Protein AF-W2T2R5-F1 (afdb_monomer_lite)

Organism: Necator americanus (NCBI:txid51031)

Sequence (118 aa):
MSNNCVTIEPGLSGCCCNDDACLTPKKSPANPLTCYAGIRAPKSGINVGAEVNCTGMCSTLNAIVNNDNVTTFQCVPLSVCKAYAADNGCSTLRGDQEVTGCCCDTSNGCNAAGYPDV

InterPro domains:
  IPR002603 ET repeat [PF01684] (35-112)

Structure (mmCIF, N/CA/C/O backbone):
data_AF-W2T2R5-F1
#
_entry.id   AF-W2T2R5-F1
#
loop_
_atom_site.group_PDB
_atom_site.id
_atom_site.type_symbol
_atom_site.label_atom_id
_atom_site.label_alt_id
_atom_site.label_comp_id
_atom_site.label_asym_id
_atom_site.label_entity_id
_atom_site.label_seq_id
_atom_site.pdbx_PDB_ins_code
_atom_site.Cartn_x
_atom_site.Cartn_y
_atom_site.Cartn_z
_atom_site.occupancy
_atom_site.B_iso_or_equiv
_atom_site.auth_seq_id
_atom_site.auth_comp_id
_atom_site.auth_asym_id
_atom_site.auth_atom_id
_atom_site.pdbx_PDB_model_num
ATOM 1 N N . MET A 1 1 ? 9.049 -11.420 -22.121 1.00 62.75 1 MET A N 1
ATOM 2 C CA . MET A 1 1 ? 9.554 -11.177 -20.751 1.00 62.75 1 MET A CA 1
ATOM 3 C C . MET A 1 1 ? 8.405 -10.600 -19.948 1.00 62.75 1 MET A C 1
ATOM 5 O O . MET A 1 1 ? 7.748 -9.708 -20.469 1.00 62.75 1 MET A O 1
ATOM 9 N N . SER A 1 2 ? 8.128 -11.131 -18.756 1.00 80.69 2 SER A N 1
ATOM 10 C CA . SER A 1 2 ? 7.069 -10.624 -17.872 1.00 80.69 2 SER A CA 1
ATOM 11 C C . SER A 1 2 ? 7.692 -10.096 -16.592 1.00 80.69 2 SER A C 1
ATOM 13 O O . SER A 1 2 ? 8.653 -10.693 -16.109 1.00 80.69 2 SER A O 1
ATOM 15 N N . ASN A 1 3 ? 7.154 -8.994 -16.078 1.00 82.12 3 ASN A N 1
ATOM 16 C CA . ASN A 1 3 ? 7.582 -8.340 -14.841 1.00 82.12 3 ASN A CA 1
ATOM 17 C C . ASN A 1 3 ? 9.096 -8.110 -14.763 1.00 82.12 3 ASN A C 1
ATOM 19 O O . ASN A 1 3 ? 9.736 -8.443 -13.770 1.00 82.12 3 ASN A O 1
ATOM 23 N N . ASN A 1 4 ? 9.683 -7.558 -15.828 1.00 88.75 4 ASN A N 1
ATOM 24 C CA . ASN A 1 4 ? 11.111 -7.262 -15.866 1.00 88.75 4 ASN A CA 1
ATOM 25 C C . ASN A 1 4 ? 11.417 -6.029 -16.732 1.00 88.75 4 ASN A C 1
ATOM 27 O O . ASN A 1 4 ? 10.635 -5.660 -17.613 1.00 88.75 4 ASN A O 1
ATOM 31 N N . CYS A 1 5 ? 12.571 -5.419 -16.486 1.00 89.62 5 CYS A N 1
ATOM 32 C CA . CYS A 1 5 ? 13.130 -4.321 -17.261 1.00 89.62 5 CYS A CA 1
ATOM 33 C C . CYS A 1 5 ? 14.372 -4.785 -18.024 1.00 89.62 5 CYS A C 1
ATOM 35 O O . CYS A 1 5 ? 15.127 -5.634 -17.557 1.00 89.62 5 CYS A O 1
ATOM 37 N N . VAL A 1 6 ? 14.583 -4.228 -19.212 1.00 91.44 6 VAL A N 1
ATOM 38 C CA . VAL A 1 6 ? 15.721 -4.548 -20.072 1.00 91.44 6 VAL A CA 1
ATOM 39 C C . VAL A 1 6 ? 16.265 -3.279 -20.716 1.00 91.44 6 VAL A C 1
ATOM 41 O O . VAL A 1 6 ? 15.508 -2.400 -21.131 1.00 91.44 6 VAL A O 1
ATOM 44 N N . THR A 1 7 ? 17.588 -3.191 -20.809 1.00 91.75 7 THR A N 1
ATOM 45 C CA . THR A 1 7 ? 18.280 -2.188 -21.620 1.00 91.75 7 THR A CA 1
ATOM 46 C C . THR A 1 7 ? 18.482 -2.763 -23.015 1.00 91.75 7 THR A C 1
ATOM 48 O O . THR A 1 7 ? 19.099 -3.817 -23.160 1.00 91.75 7 THR A O 1
ATOM 51 N N . ILE A 1 8 ? 17.927 -2.099 -24.028 1.00 89.38 8 ILE A N 1
ATOM 52 C CA . ILE A 1 8 ? 18.018 -2.540 -25.427 1.00 89.38 8 ILE A CA 1
ATOM 53 C C . ILE A 1 8 ? 19.343 -2.069 -26.034 1.00 89.38 8 ILE A C 1
ATOM 55 O O . ILE A 1 8 ? 20.030 -2.828 -26.710 1.00 89.38 8 ILE A O 1
ATOM 59 N N . GLU A 1 9 ? 19.717 -0.827 -25.736 1.00 93.12 9 GLU A N 1
ATOM 60 C CA . GLU A 1 9 ? 20.9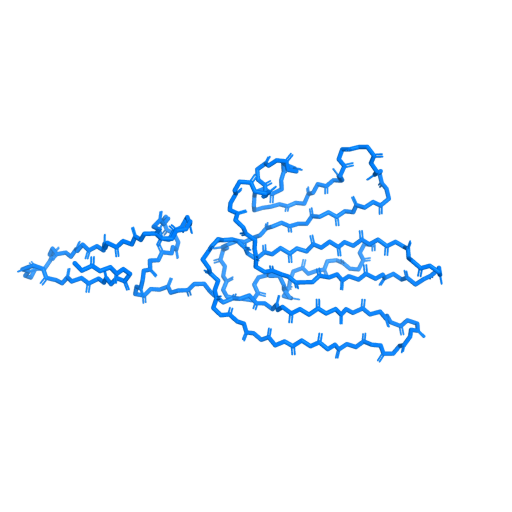58 -0.182 -26.158 1.00 93.12 9 GLU A CA 1
ATOM 61 C C . GLU A 1 9 ? 21.339 0.915 -25.144 1.00 93.12 9 GLU A C 1
ATOM 63 O O . GLU A 1 9 ? 20.502 1.304 -24.319 1.00 93.12 9 GLU A O 1
ATOM 68 N N . PRO A 1 10 ? 22.587 1.421 -25.144 1.00 92.56 10 PRO A N 1
ATOM 69 C CA . PRO A 1 10 ? 22.997 2.477 -24.222 1.00 92.56 10 PRO A CA 1
ATOM 70 C C . PRO A 1 10 ? 22.067 3.698 -24.302 1.00 92.56 10 PRO A C 1
ATOM 72 O O . PRO A 1 10 ? 21.964 4.346 -25.337 1.00 92.56 10 PRO A O 1
ATOM 75 N N . GLY A 1 11 ? 21.388 4.013 -23.196 1.00 90.38 11 GLY A N 1
ATOM 76 C CA . GLY A 1 11 ? 20.437 5.128 -23.113 1.00 90.38 11 GLY A CA 1
ATOM 77 C C . GLY A 1 11 ? 18.973 4.779 -23.415 1.00 90.38 11 GLY A C 1
ATOM 78 O O . GLY A 1 11 ? 18.109 5.614 -23.162 1.00 90.38 11 GLY A O 1
ATOM 79 N N . LEU A 1 12 ? 18.664 3.556 -23.866 1.00 91.50 12 LEU A N 1
ATOM 80 C CA . LEU A 1 12 ? 17.294 3.090 -24.102 1.00 91.50 12 LEU A CA 1
ATOM 81 C C . LEU A 1 12 ? 16.988 1.841 -23.270 1.00 91.50 12 LEU A C 1
ATOM 83 O O . LEU A 1 12 ? 17.559 0.767 -23.469 1.00 91.50 12 LEU A O 1
ATOM 87 N N . SER A 1 13 ? 16.041 1.974 -22.344 1.00 90.19 13 SER A N 1
ATOM 88 C CA . SER A 1 13 ? 15.530 0.863 -21.538 1.00 90.19 13 SER A CA 1
ATOM 89 C C . SER A 1 13 ? 14.009 0.822 -21.574 1.00 90.19 13 SER A C 1
ATOM 91 O O . SER A 1 13 ? 13.352 1.854 -21.696 1.00 90.19 13 SER A O 1
ATOM 93 N N . GLY A 1 14 ? 13.454 -0.380 -21.459 1.00 89.50 14 GLY A N 1
ATOM 94 C CA . GLY A 1 14 ? 12.018 -0.617 -21.412 1.00 89.50 14 GLY A CA 1
ATOM 95 C C . GLY A 1 14 ? 11.675 -1.649 -20.349 1.00 89.50 14 GLY A C 1
ATOM 96 O O . GLY A 1 14 ? 12.467 -2.540 -20.050 1.00 89.50 14 GLY A O 1
ATOM 97 N N . CYS A 1 15 ? 10.481 -1.534 -19.783 1.00 90.00 15 CYS A N 1
ATOM 98 C CA . CYS A 1 15 ? 9.955 -2.486 -18.818 1.00 90.00 15 CYS A CA 1
ATOM 99 C C . CYS A 1 15 ? 8.656 -3.086 -19.349 1.00 90.00 15 CYS A C 1
ATOM 101 O O . CYS A 1 15 ? 7.853 -2.394 -19.970 1.00 90.00 15 CYS A O 1
ATOM 103 N N . CYS A 1 16 ? 8.452 -4.374 -19.100 1.00 89.12 16 CYS A N 1
ATOM 104 C CA . CYS A 1 16 ? 7.212 -5.079 -19.401 1.00 89.12 16 CYS A CA 1
ATOM 105 C C . CYS A 1 16 ? 6.688 -5.714 -18.122 1.00 89.12 16 CYS A C 1
ATOM 107 O O . CYS A 1 16 ? 7.454 -6.313 -17.364 1.00 89.12 16 CYS A O 1
ATOM 109 N N . CYS A 1 17 ? 5.385 -5.616 -17.898 1.00 87.62 17 CYS A N 1
ATOM 110 C CA . CYS A 1 17 ? 4.732 -6.245 -16.764 1.00 87.62 17 CYS A CA 1
ATOM 111 C C . CYS A 1 17 ? 3.273 -6.566 -17.087 1.00 87.62 17 CYS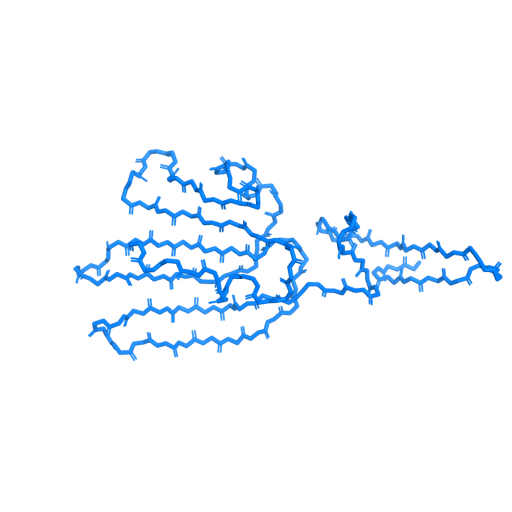 A C 1
ATOM 113 O O . CYS A 1 17 ? 2.690 -5.985 -18.004 1.00 87.62 17 CYS A O 1
ATOM 115 N N . ASN A 1 18 ? 2.730 -7.541 -16.367 1.00 88.19 18 ASN A N 1
ATOM 116 C CA . ASN A 1 18 ? 1.384 -8.081 -16.566 1.00 88.19 18 ASN A CA 1
ATOM 117 C C . ASN A 1 18 ? 0.487 -7.934 -15.329 1.00 88.19 18 ASN A C 1
ATOM 119 O O . ASN A 1 18 ? -0.655 -8.387 -15.364 1.00 88.19 18 ASN A O 1
ATOM 123 N N . ASP A 1 19 ? 0.994 -7.310 -14.267 1.00 83.62 19 ASP A N 1
ATOM 124 C CA . ASP A 1 19 ? 0.256 -7.075 -13.028 1.00 83.62 19 ASP A CA 1
ATOM 125 C C . ASP A 1 19 ? -0.404 -5.683 -13.014 1.00 83.62 19 ASP A C 1
ATOM 127 O O . ASP A 1 19 ? -0.158 -4.840 -13.878 1.00 83.62 19 ASP A O 1
ATOM 131 N N . ASP A 1 20 ? -1.276 -5.414 -12.044 1.00 76.75 20 ASP A N 1
ATOM 132 C CA . ASP A 1 20 ? -1.962 -4.120 -11.978 1.00 76.75 20 ASP A CA 1
ATOM 133 C C . ASP A 1 20 ? -1.010 -2.982 -11.577 1.00 76.75 20 ASP A C 1
ATOM 135 O O . ASP A 1 20 ? -0.174 -3.129 -10.682 1.00 76.75 20 ASP A O 1
ATOM 139 N N . ALA A 1 21 ? -1.152 -1.834 -12.249 1.00 78.50 21 ALA A N 1
ATOM 140 C CA . ALA A 1 21 ? -0.388 -0.606 -12.010 1.00 78.50 21 ALA A CA 1
ATOM 141 C C . ALA A 1 21 ? 1.137 -0.813 -11.830 1.00 78.50 21 ALA A C 1
ATOM 143 O O . ALA A 1 21 ? 1.790 -0.084 -11.079 1.00 78.50 21 ALA A O 1
ATOM 144 N N . CYS A 1 22 ? 1.713 -1.804 -12.518 1.00 79.69 22 CYS A N 1
ATOM 145 C CA . CYS A 1 22 ? 3.128 -2.172 -12.415 1.00 79.69 22 CYS A CA 1
ATOM 146 C C . CYS A 1 22 ? 4.069 -1.263 -13.228 1.00 79.69 22 CYS A C 1
ATOM 148 O O . CYS A 1 22 ? 5.280 -1.295 -13.013 1.00 79.69 22 CYS A O 1
ATOM 150 N N . LEU A 1 23 ? 3.523 -0.430 -14.124 1.00 87.31 23 LEU A N 1
ATOM 151 C CA . LEU A 1 23 ? 4.214 0.705 -14.743 1.00 87.31 23 LEU A CA 1
ATOM 152 C C . LEU A 1 23 ? 3.462 1.986 -14.404 1.00 87.31 23 LEU A C 1
ATOM 154 O O . LEU A 1 23 ? 2.395 2.265 -14.949 1.00 87.31 23 LEU A O 1
ATOM 158 N N . THR A 1 24 ? 4.039 2.782 -13.516 1.00 81.19 24 THR A N 1
ATOM 159 C CA . THR A 1 24 ? 3.605 4.156 -13.252 1.00 81.19 24 THR A CA 1
ATOM 160 C C . THR A 1 24 ? 4.831 5.063 -13.295 1.00 81.19 24 THR A C 1
ATOM 162 O O . THR A 1 24 ? 5.956 4.567 -13.255 1.00 81.19 24 THR A O 1
ATOM 165 N N . PRO A 1 25 ? 4.674 6.398 -13.301 1.00 81.75 25 PRO A N 1
ATOM 166 C CA . PRO A 1 25 ? 5.820 7.297 -13.160 1.00 81.75 25 PRO A CA 1
ATOM 167 C C . PRO A 1 25 ? 6.676 7.045 -11.903 1.00 81.75 25 PRO A C 1
ATOM 169 O O . PRO A 1 25 ? 7.801 7.525 -11.835 1.00 81.75 25 PRO A O 1
ATOM 172 N N . LYS A 1 26 ? 6.153 6.313 -10.907 1.00 80.38 26 LYS A N 1
ATOM 173 C CA . LYS A 1 26 ? 6.829 6.028 -9.633 1.00 80.38 26 LYS A CA 1
ATOM 174 C C . LYS A 1 26 ? 7.273 4.568 -9.478 1.00 80.38 26 LYS A C 1
ATOM 176 O O . LYS A 1 26 ? 8.107 4.284 -8.623 1.00 80.38 26 LYS A O 1
ATOM 181 N N . LYS A 1 27 ? 6.735 3.642 -10.278 1.00 84.81 27 LYS A N 1
ATOM 182 C CA . LYS A 1 27 ? 6.932 2.193 -10.119 1.00 84.81 27 LYS A CA 1
ATOM 183 C C . LYS A 1 27 ? 7.275 1.519 -11.428 1.00 84.81 27 LYS A C 1
ATOM 185 O O . LYS A 1 27 ? 6.714 1.828 -12.477 1.00 84.81 27 LYS A O 1
ATOM 190 N N . SER A 1 28 ? 8.149 0.534 -11.328 1.00 86.94 28 SER A N 1
ATOM 191 C CA . SER A 1 28 ? 8.451 -0.389 -12.413 1.00 86.94 28 SER A CA 1
ATOM 192 C C . SER A 1 28 ? 8.894 -1.728 -11.828 1.00 86.94 28 SER A C 1
ATOM 194 O O . SER A 1 28 ? 9.205 -1.795 -10.640 1.00 86.94 28 SER A O 1
ATOM 196 N N . PRO A 1 29 ? 9.027 -2.789 -12.633 1.00 85.31 29 PRO A N 1
ATOM 197 C CA . PRO A 1 29 ? 9.685 -4.011 -12.179 1.00 85.31 29 PRO A CA 1
ATOM 198 C C . PRO A 1 29 ? 11.107 -3.805 -11.620 1.00 85.31 29 PRO A C 1
ATOM 200 O O . PRO A 1 29 ? 11.544 -4.586 -10.785 1.00 85.31 29 PRO A O 1
ATOM 203 N N . ALA A 1 30 ? 11.822 -2.753 -12.042 1.00 85.88 30 ALA A N 1
ATOM 204 C CA . ALA A 1 30 ? 13.134 -2.391 -11.493 1.00 85.88 30 ALA A CA 1
ATOM 205 C C . ALA A 1 30 ? 13.052 -1.554 -10.201 1.00 85.88 30 ALA A C 1
ATOM 207 O O . ALA A 1 30 ? 14.046 -1.426 -9.493 1.00 85.88 30 ALA A O 1
ATOM 208 N N . ASN A 1 31 ? 11.884 -0.983 -9.900 1.00 86.81 31 ASN A N 1
ATOM 209 C CA . ASN A 1 31 ? 11.608 -0.213 -8.690 1.00 86.81 31 ASN A CA 1
ATOM 210 C C . ASN A 1 31 ? 10.245 -0.641 -8.113 1.00 86.81 31 ASN A C 1
ATOM 212 O O . ASN A 1 31 ? 9.246 0.062 -8.331 1.00 86.81 31 ASN A O 1
ATOM 216 N N . PRO A 1 32 ? 10.172 -1.829 -7.480 1.00 87.94 32 PRO A N 1
ATOM 217 C CA . PRO A 1 32 ? 8.927 -2.350 -6.938 1.00 87.94 32 PRO A CA 1
ATOM 218 C C . PRO A 1 32 ? 8.480 -1.539 -5.719 1.00 87.94 32 PRO A C 1
ATOM 220 O O . PRO A 1 32 ? 9.303 -1.043 -4.952 1.00 87.94 32 PRO A O 1
ATOM 223 N N . LEU A 1 33 ? 7.164 -1.443 -5.528 1.00 91.81 33 LEU A N 1
ATOM 224 C CA . LEU A 1 33 ? 6.573 -0.881 -4.317 1.00 91.81 33 LEU A CA 1
ATOM 225 C C . LEU A 1 33 ? 6.500 -1.960 -3.240 1.00 91.81 33 LEU A C 1
ATOM 227 O O . LEU A 1 33 ? 6.021 -3.063 -3.509 1.00 91.81 33 LEU A O 1
ATOM 231 N N . THR A 1 34 ? 6.893 -1.626 -2.017 1.00 93.69 34 THR A N 1
ATOM 232 C CA . THR A 1 34 ? 6.578 -2.431 -0.836 1.00 93.69 34 THR A CA 1
ATOM 233 C C . THR A 1 34 ? 5.551 -1.735 0.048 1.00 93.69 34 THR A C 1
ATOM 235 O O . THR A 1 34 ? 5.548 -0.511 0.179 1.00 93.69 34 THR A O 1
ATOM 238 N N . CYS A 1 35 ? 4.651 -2.512 0.644 1.00 94.88 35 CYS A N 1
ATOM 239 C CA . CYS A 1 35 ? 3.607 -2.021 1.540 1.00 94.88 35 CYS A CA 1
ATOM 240 C C . CYS A 1 35 ? 3.627 -2.807 2.840 1.00 94.88 35 CYS A C 1
ATOM 242 O O . CYS A 1 35 ? 3.912 -4.004 2.837 1.00 94.88 35 CYS A O 1
ATOM 244 N N . TYR A 1 36 ? 3.253 -2.165 3.942 1.00 95.25 36 TYR A N 1
ATOM 245 C CA . TYR A 1 36 ? 2.967 -2.899 5.163 1.00 95.25 36 TYR A CA 1
ATOM 246 C C . TYR A 1 36 ? 1.621 -3.617 5.002 1.00 95.25 36 TYR A C 1
ATOM 248 O O . TYR A 1 36 ? 0.625 -3.004 4.617 1.00 95.25 36 TYR A O 1
ATOM 256 N N . ALA A 1 37 ? 1.593 -4.920 5.256 1.00 96.31 37 ALA A N 1
ATOM 257 C CA . ALA A 1 37 ? 0.388 -5.737 5.270 1.00 96.31 37 ALA A CA 1
ATOM 258 C C . ALA A 1 37 ? 0.193 -6.302 6.676 1.00 96.31 37 ALA A C 1
ATOM 260 O O . ALA A 1 37 ? 1.086 -6.959 7.214 1.00 96.31 37 ALA A O 1
ATOM 261 N N . GLY A 1 38 ? -0.959 -6.036 7.284 1.00 95.62 38 GLY A N 1
ATOM 262 C CA . GLY A 1 38 ? -1.166 -6.339 8.692 1.00 95.62 38 GLY A CA 1
ATOM 263 C C . GLY A 1 38 ? -2.410 -5.707 9.293 1.00 95.62 38 GLY A C 1
ATOM 264 O O . GLY A 1 38 ? -3.277 -5.178 8.595 1.00 95.62 38 GLY A O 1
ATOM 265 N N . ILE A 1 39 ? -2.484 -5.766 10.617 1.00 94.12 39 ILE A N 1
ATOM 266 C CA . ILE A 1 39 ? -3.581 -5.223 11.410 1.00 94.12 39 ILE A CA 1
ATOM 267 C C . ILE A 1 39 ? -3.060 -4.647 12.726 1.00 94.12 39 ILE A C 1
ATOM 269 O O . ILE A 1 39 ? -2.192 -5.227 13.385 1.00 94.12 39 ILE A O 1
ATOM 273 N N . ARG A 1 40 ? -3.640 -3.515 13.121 1.00 92.25 40 ARG A N 1
ATOM 274 C CA . ARG A 1 40 ? -3.434 -2.869 14.414 1.00 92.25 40 ARG A CA 1
ATOM 275 C C . ARG A 1 40 ? -4.779 -2.718 15.118 1.00 92.25 40 ARG A C 1
ATOM 277 O O . ARG A 1 40 ? -5.683 -2.101 14.570 1.00 92.25 40 ARG A O 1
ATOM 284 N N . ALA A 1 41 ? -4.886 -3.259 16.326 1.00 93.94 41 ALA A N 1
ATOM 285 C CA . ALA A 1 41 ? -6.032 -3.109 17.222 1.00 93.94 41 ALA A CA 1
ATOM 286 C C . ALA A 1 41 ? -5.493 -2.782 18.630 1.00 93.94 41 ALA A C 1
ATOM 288 O O . ALA A 1 41 ? -5.118 -3.695 19.379 1.00 93.94 41 ALA A O 1
ATOM 289 N N . PRO A 1 42 ? -5.330 -1.485 18.962 1.00 91.44 42 PRO A N 1
ATOM 290 C CA . PRO A 1 42 ? -4.620 -1.046 20.161 1.00 91.44 42 PRO A CA 1
ATOM 291 C C . PRO A 1 42 ? -5.216 -1.553 21.474 1.00 91.44 42 PRO A C 1
ATOM 293 O O . PRO A 1 42 ? -4.457 -1.971 22.350 1.00 91.44 42 PRO A O 1
ATOM 296 N N . LYS A 1 43 ? -6.548 -1.562 21.632 1.00 93.38 43 LYS A N 1
ATOM 297 C CA . LYS A 1 43 ? -7.180 -2.035 22.881 1.00 93.38 43 LYS A CA 1
ATOM 298 C C . LYS A 1 43 ? -7.017 -3.536 23.077 1.00 93.38 43 LYS A C 1
ATOM 300 O O . LYS A 1 43 ? -6.989 -4.001 24.213 1.00 93.38 43 LYS A O 1
ATOM 305 N N . SER A 1 44 ? -6.872 -4.275 21.982 1.00 92.06 44 SER A N 1
ATOM 306 C CA . SER A 1 44 ? -6.612 -5.716 21.999 1.00 92.06 44 SER A CA 1
ATOM 307 C C . SER A 1 44 ? -5.116 -6.064 22.049 1.00 92.06 44 SER A C 1
ATOM 309 O O . SER A 1 44 ? -4.766 -7.241 22.090 1.00 92.06 44 SER A O 1
ATOM 311 N N . GLY A 1 45 ? -4.222 -5.066 22.029 1.00 91.94 45 GLY A N 1
ATOM 312 C CA . GLY A 1 45 ? -2.770 -5.273 22.006 1.00 91.94 45 GLY A CA 1
ATOM 313 C C . GLY A 1 45 ? -2.257 -5.920 20.715 1.00 91.94 45 GLY A C 1
ATOM 314 O O . GLY A 1 45 ? -1.176 -6.505 20.708 1.00 91.94 45 GLY A O 1
ATOM 315 N N . ILE A 1 46 ? -3.026 -5.845 19.625 1.00 92.25 46 ILE A N 1
ATOM 316 C CA . ILE A 1 46 ? -2.670 -6.463 18.347 1.00 92.25 46 ILE A CA 1
ATOM 317 C C . ILE A 1 46 ? -1.915 -5.440 17.508 1.00 92.25 46 ILE A C 1
ATOM 319 O O . ILE A 1 46 ? -2.419 -4.356 17.215 1.00 92.25 46 ILE A O 1
ATOM 323 N N . ASN A 1 47 ? -0.713 -5.811 17.088 1.00 91.06 47 ASN A N 1
ATOM 324 C CA . ASN A 1 47 ? 0.032 -5.126 16.044 1.00 91.06 47 ASN A CA 1
ATOM 325 C C . ASN A 1 47 ? 0.876 -6.171 15.319 1.00 91.06 47 ASN A C 1
ATOM 327 O O . ASN A 1 47 ? 1.962 -6.529 15.775 1.00 91.06 47 ASN A O 1
ATOM 331 N N . VAL A 1 48 ? 0.319 -6.736 14.252 1.00 94.50 48 VAL A N 1
ATOM 332 C CA . VAL A 1 48 ? 0.934 -7.849 13.527 1.00 94.50 48 VAL A CA 1
ATOM 333 C C . VAL A 1 48 ? 0.906 -7.567 12.038 1.00 94.50 48 VAL A C 1
ATOM 335 O O . VAL A 1 48 ? -0.117 -7.161 11.489 1.00 94.50 48 VAL A O 1
ATOM 338 N N . GLY A 1 49 ? 2.034 -7.805 11.382 1.00 93.62 49 GLY A N 1
ATOM 339 C CA . GLY A 1 49 ? 2.170 -7.565 9.958 1.00 93.62 49 GLY A CA 1
ATOM 340 C C . GLY A 1 49 ? 3.611 -7.651 9.492 1.00 93.62 49 GLY A C 1
ATOM 341 O O . GLY A 1 49 ? 4.531 -7.854 10.286 1.00 93.62 49 GLY A O 1
ATOM 342 N N . ALA A 1 50 ? 3.785 -7.501 8.188 1.00 95.12 50 ALA A N 1
ATOM 343 C CA . ALA A 1 50 ? 5.075 -7.529 7.524 1.00 95.12 50 ALA A CA 1
ATOM 344 C C . ALA A 1 50 ? 5.060 -6.610 6.304 1.00 95.12 50 ALA A C 1
ATOM 346 O O . ALA A 1 50 ? 4.007 -6.288 5.756 1.00 95.12 50 ALA A O 1
ATOM 347 N N . GLU A 1 51 ? 6.244 -6.211 5.862 1.00 94.50 51 GLU A N 1
ATOM 348 C CA . GLU A 1 51 ? 6.398 -5.548 4.577 1.00 94.50 51 GLU A CA 1
ATOM 349 C C . GLU A 1 51 ? 6.350 -6.585 3.445 1.00 94.50 51 GLU A C 1
ATOM 351 O O . GLU A 1 51 ? 7.011 -7.623 3.511 1.00 94.50 51 GLU A O 1
ATOM 356 N N . VAL A 1 52 ? 5.546 -6.318 2.415 1.00 94.62 52 VAL A N 1
ATOM 357 C CA . VAL A 1 52 ? 5.351 -7.206 1.262 1.00 94.62 52 VAL A CA 1
ATOM 358 C C . VAL A 1 52 ? 5.502 -6.439 -0.046 1.00 94.62 52 VAL A C 1
ATOM 360 O O . VAL A 1 52 ? 5.160 -5.259 -0.128 1.00 94.62 52 VAL A O 1
ATOM 363 N N . ASN A 1 53 ? 5.970 -7.121 -1.093 1.00 92.06 53 ASN A N 1
ATOM 364 C CA . ASN A 1 53 ? 5.947 -6.577 -2.451 1.00 92.06 53 ASN A CA 1
ATOM 365 C C . ASN A 1 53 ? 4.500 -6.352 -2.903 1.00 92.06 53 ASN A C 1
ATOM 367 O O . ASN A 1 53 ? 3.643 -7.212 -2.695 1.00 92.06 53 ASN A O 1
ATOM 371 N N . CYS A 1 54 ? 4.243 -5.215 -3.544 1.00 91.00 54 CYS A N 1
ATOM 372 C CA . CYS A 1 54 ? 2.909 -4.794 -3.933 1.00 91.00 54 CYS A CA 1
ATOM 373 C C . CYS A 1 54 ? 2.819 -4.415 -5.412 1.00 91.00 54 CYS A C 1
ATOM 375 O O . CYS A 1 54 ? 3.486 -3.497 -5.892 1.00 91.00 54 CYS A O 1
ATOM 377 N N . THR A 1 55 ? 1.918 -5.094 -6.117 1.00 86.81 55 THR A N 1
ATOM 378 C CA . THR A 1 55 ? 1.497 -4.777 -7.484 1.00 86.81 55 THR A CA 1
ATOM 379 C C . THR A 1 55 ? 0.146 -4.069 -7.427 1.00 86.81 55 THR A C 1
ATOM 381 O O . THR A 1 55 ? -0.909 -4.704 -7.446 1.00 86.81 55 THR A O 1
ATOM 384 N N . GLY A 1 56 ? 0.187 -2.752 -7.232 1.00 91.25 56 GLY A N 1
ATOM 385 C CA . GLY A 1 56 ? -0.996 -1.938 -6.971 1.00 91.25 56 GLY A CA 1
ATOM 386 C C . GLY A 1 56 ? -0.642 -0.716 -6.135 1.00 91.25 56 GLY A C 1
ATOM 387 O O . GLY A 1 56 ? 0.336 -0.022 -6.421 1.00 91.25 56 GLY A O 1
ATOM 388 N N . MET A 1 57 ? -1.425 -0.446 -5.098 1.00 93.00 57 MET A N 1
ATOM 389 C CA . MET A 1 57 ? -1.190 0.627 -4.137 1.00 93.00 57 MET A CA 1
ATOM 390 C C . MET A 1 57 ? -1.181 0.082 -2.716 1.00 93.00 57 MET A C 1
ATOM 392 O O . MET A 1 57 ? -1.911 -0.854 -2.381 1.00 93.00 57 MET A O 1
ATOM 396 N N . CYS A 1 58 ? -0.388 0.718 -1.864 1.00 94.56 58 CYS A N 1
ATOM 397 C CA . CYS A 1 58 ? -0.500 0.510 -0.437 1.00 94.56 58 CYS A CA 1
ATOM 398 C C . CYS A 1 58 ? -1.808 1.128 0.044 1.00 94.56 58 CYS A C 1
ATOM 400 O O . CYS A 1 58 ? -2.154 2.233 -0.369 1.00 94.56 58 CYS A O 1
ATOM 402 N N . SER A 1 59 ? -2.533 0.429 0.905 1.00 94.50 59 SER A N 1
ATOM 403 C CA . SER A 1 59 ? -3.851 0.836 1.366 1.00 94.50 59 SER A CA 1
ATOM 404 C C . SER A 1 59 ? -4.020 0.626 2.856 1.00 94.50 59 SER A C 1
ATOM 406 O O . SER A 1 59 ? -3.357 -0.198 3.498 1.00 94.50 59 SER A O 1
ATOM 408 N N . THR A 1 60 ? -4.929 1.433 3.376 1.00 93.56 60 THR A N 1
ATOM 409 C CA . THR A 1 60 ? -5.348 1.496 4.752 1.00 93.56 60 THR A CA 1
ATOM 410 C C . THR A 1 60 ? -6.863 1.443 4.820 1.00 93.56 60 THR A C 1
ATOM 412 O O . THR A 1 60 ? -7.534 2.007 3.955 1.00 93.56 60 THR A O 1
ATOM 415 N N . LEU A 1 61 ? -7.400 0.789 5.844 1.00 92.12 61 LEU A N 1
ATOM 416 C CA . LEU A 1 61 ? -8.785 0.976 6.266 1.00 92.12 61 LEU A CA 1
ATOM 417 C C . LEU A 1 61 ? -8.798 1.099 7.778 1.00 92.12 61 LEU A C 1
ATOM 419 O O . LEU A 1 61 ? -8.163 0.301 8.464 1.00 92.12 61 LEU A O 1
ATOM 423 N N . ASN A 1 62 ? -9.503 2.101 8.268 1.00 90.31 62 ASN A N 1
ATOM 424 C CA . ASN A 1 62 ? -9.677 2.393 9.673 1.00 90.31 62 ASN A CA 1
ATOM 425 C C . ASN A 1 62 ? -11.170 2.352 10.010 1.00 90.31 62 ASN A C 1
ATOM 427 O O . ASN A 1 62 ? -11.973 2.893 9.248 1.00 90.31 62 ASN A O 1
ATOM 431 N N . ALA A 1 63 ? -11.523 1.676 11.102 1.00 90.00 63 ALA A N 1
ATOM 432 C CA . ALA A 1 63 ? -12.897 1.545 11.570 1.00 90.00 63 ALA A CA 1
ATOM 433 C C . ALA A 1 63 ? -12.950 1.267 13.080 1.00 90.00 63 ALA A C 1
ATOM 435 O O . ALA A 1 63 ? -12.028 0.679 13.654 1.00 90.00 63 ALA A O 1
ATOM 436 N N . ILE A 1 64 ? -14.077 1.597 13.714 1.00 90.44 64 ILE A N 1
ATOM 437 C CA . ILE A 1 64 ? -14.331 1.235 15.110 1.00 90.44 64 ILE A CA 1
ATOM 438 C C . ILE A 1 64 ? -14.968 -0.157 15.192 1.00 90.44 64 ILE A C 1
ATOM 440 O O . ILE A 1 64 ? -16.087 -0.374 14.736 1.00 90.44 64 ILE A O 1
ATOM 444 N N . VAL A 1 65 ? -14.282 -1.105 15.834 1.00 89.62 65 VAL A N 1
ATOM 445 C CA . VAL A 1 65 ? -14.781 -2.469 16.075 1.00 89.62 65 VAL A CA 1
ATOM 446 C C . VAL A 1 65 ? -14.719 -2.763 17.566 1.00 89.62 65 VAL A C 1
ATOM 448 O O . VAL A 1 65 ? -13.644 -2.767 18.156 1.00 89.62 65 VAL A O 1
ATOM 451 N N . ASN A 1 66 ? -15.870 -3.017 18.198 1.00 91.38 66 ASN A N 1
ATOM 452 C CA . ASN A 1 66 ? -15.960 -3.270 19.644 1.00 91.38 66 ASN A CA 1
ATOM 453 C C . ASN A 1 66 ? -15.266 -2.175 20.489 1.00 91.38 66 ASN A C 1
ATOM 455 O O . ASN A 1 66 ? -14.476 -2.450 21.393 1.00 91.38 66 ASN A O 1
ATOM 459 N N . ASN A 1 67 ? -15.532 -0.913 20.141 1.00 90.31 67 ASN A N 1
ATOM 460 C CA . ASN A 1 67 ? -14.891 0.285 20.686 1.00 90.31 67 ASN A CA 1
ATOM 461 C C . ASN A 1 67 ? -13.362 0.354 20.488 1.00 90.31 67 ASN A C 1
ATOM 463 O O . ASN A 1 67 ? -12.748 1.249 21.064 1.00 90.31 67 ASN A O 1
ATOM 467 N N . ASP A 1 68 ? -12.725 -0.538 19.730 1.00 91.75 68 ASP A N 1
ATOM 468 C CA . ASP A 1 68 ? -11.306 -0.456 19.368 1.00 91.75 68 ASP A CA 1
ATOM 469 C C . ASP A 1 68 ? -11.146 0.225 18.011 1.00 91.75 68 ASP A C 1
ATOM 471 O O . ASP A 1 68 ? -11.948 0.001 17.106 1.00 91.75 68 ASP A O 1
ATOM 475 N N . ASN A 1 69 ? -10.116 1.055 17.881 1.00 90.31 69 ASN A N 1
ATOM 476 C CA . ASN A 1 69 ? -9.818 1.732 16.631 1.00 90.31 69 ASN A CA 1
ATOM 477 C C . ASN A 1 69 ? -8.925 0.825 15.780 1.00 90.31 69 ASN A C 1
ATOM 479 O O . ASN A 1 69 ? -7.701 0.803 15.941 1.00 90.31 69 ASN A O 1
ATOM 483 N N . VAL A 1 70 ? -9.562 -0.007 14.959 1.00 92.50 70 VAL A N 1
ATOM 484 C CA . VAL A 1 70 ? -8.895 -1.065 14.209 1.00 92.50 70 VAL A CA 1
ATOM 485 C C . VAL A 1 70 ? -8.473 -0.536 12.851 1.00 92.50 70 VAL A C 1
ATOM 487 O O . VAL A 1 70 ? -9.291 -0.059 12.067 1.00 92.50 70 VAL A O 1
ATOM 490 N N . THR A 1 71 ? -7.189 -0.700 12.548 1.00 93.00 71 THR A N 1
ATOM 491 C CA . THR A 1 71 ? -6.618 -0.344 11.253 1.00 93.00 71 THR A CA 1
ATOM 492 C C . THR A 1 71 ? -6.077 -1.583 10.562 1.00 93.00 71 THR A C 1
ATOM 494 O O . THR A 1 71 ? -5.223 -2.283 11.109 1.00 93.00 71 THR A O 1
ATOM 497 N N . THR A 1 72 ? -6.523 -1.833 9.336 1.00 94.38 72 THR A N 1
ATOM 498 C CA . THR A 1 72 ? -5.932 -2.837 8.447 1.00 94.38 72 THR A CA 1
ATOM 499 C C . THR A 1 72 ? -5.025 -2.178 7.420 1.00 94.38 72 THR A C 1
ATOM 501 O O . THR A 1 72 ? -5.283 -1.071 6.941 1.00 94.38 72 THR A O 1
ATOM 504 N N . PHE A 1 73 ? -3.972 -2.895 7.060 1.00 95.56 73 PHE A N 1
ATOM 505 C CA . PHE A 1 73 ? -2.924 -2.470 6.152 1.00 95.56 73 PHE A CA 1
ATOM 506 C C . PHE A 1 73 ? -2.790 -3.535 5.071 1.00 95.56 73 PHE A C 1
ATOM 508 O O . PHE A 1 73 ? -2.779 -4.730 5.376 1.00 95.56 73 PHE A O 1
ATOM 515 N N . GLN A 1 74 ? -2.725 -3.127 3.811 1.00 95.31 74 GLN A N 1
ATOM 516 C CA . GLN A 1 74 ? -2.890 -4.055 2.696 1.00 95.31 74 GLN A CA 1
ATOM 517 C C . GLN A 1 74 ? -2.296 -3.502 1.403 1.00 95.31 74 GLN A C 1
ATOM 519 O O . GLN A 1 74 ? -2.197 -2.292 1.215 1.00 95.31 74 GLN A O 1
ATOM 524 N N . CYS A 1 75 ? -1.930 -4.401 0.495 1.00 95.31 75 CYS A N 1
ATOM 525 C CA . CYS A 1 75 ? -1.695 -4.076 -0.907 1.00 95.31 75 CYS A CA 1
ATOM 526 C C . CYS A 1 75 ? -2.991 -4.331 -1.680 1.00 95.31 75 CYS A C 1
ATOM 528 O O . CYS A 1 75 ? -3.540 -5.430 -1.596 1.00 95.31 75 CYS A O 1
ATOM 530 N N . VAL A 1 76 ? -3.483 -3.340 -2.421 1.00 94.56 76 VAL A N 1
ATOM 531 C CA . VAL A 1 76 ? -4.723 -3.463 -3.204 1.00 94.56 76 VAL A CA 1
ATOM 532 C C . VAL A 1 76 ? -4.521 -2.993 -4.643 1.00 94.56 76 VAL A C 1
ATOM 534 O O . VAL A 1 76 ? -3.665 -2.141 -4.893 1.00 94.56 76 VAL A O 1
ATOM 537 N N . P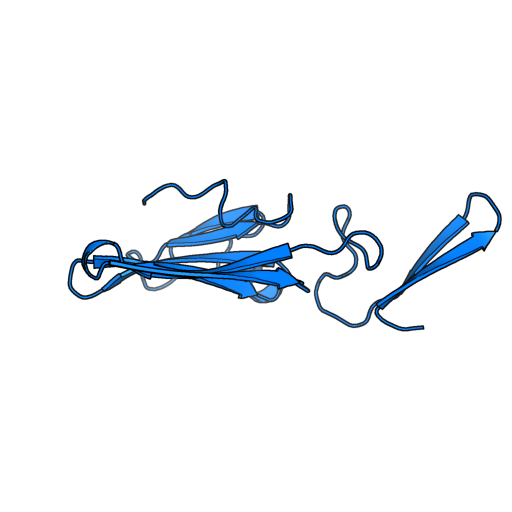RO A 1 77 ? -5.323 -3.491 -5.598 1.00 93.12 77 PRO A N 1
ATOM 538 C CA . PRO A 1 77 ? -5.343 -2.964 -6.959 1.00 93.12 77 PRO A CA 1
ATOM 539 C C . PRO A 1 77 ? -5.647 -1.459 -7.000 1.00 93.12 77 PRO A C 1
ATOM 541 O O . PRO A 1 77 ? -6.416 -0.940 -6.187 1.00 93.12 77 PRO A O 1
ATOM 544 N N . LEU A 1 78 ? -5.128 -0.757 -8.008 1.00 90.62 78 LEU A N 1
ATOM 545 C CA . LEU A 1 78 ? -5.403 0.665 -8.245 1.00 90.62 78 LEU A CA 1
ATOM 546 C C . LEU A 1 78 ? -6.908 0.933 -8.415 1.00 90.62 78 LEU A C 1
ATOM 548 O O . LEU A 1 78 ? -7.413 1.978 -8.002 1.00 90.62 78 LEU A O 1
ATOM 552 N N . SER A 1 79 ? -7.640 -0.012 -9.011 1.00 91.25 79 SER A N 1
ATOM 553 C CA . SER A 1 79 ? -9.093 0.086 -9.198 1.00 91.25 79 SER A CA 1
ATOM 554 C C . SER A 1 79 ? -9.855 0.211 -7.876 1.00 91.25 79 SER A C 1
ATOM 556 O O . SER A 1 79 ? -10.829 0.959 -7.812 1.00 91.25 79 SER A O 1
ATOM 558 N N . VAL A 1 80 ? -9.381 -0.447 -6.814 1.00 91.81 80 VAL A N 1
ATOM 559 C CA . VAL A 1 80 ? -9.966 -0.371 -5.469 1.00 91.81 80 VAL A CA 1
ATOM 560 C C . VAL A 1 80 ? -9.801 1.040 -4.903 1.00 91.81 80 VAL A C 1
ATOM 562 O O . VAL A 1 80 ? -10.773 1.661 -4.482 1.00 91.81 80 VAL A O 1
ATOM 565 N N . CYS A 1 81 ? -8.595 1.601 -4.987 1.00 91.50 81 CYS A N 1
ATOM 566 C CA . CYS A 1 81 ? -8.316 2.961 -4.520 1.00 91.50 81 CYS A CA 1
ATOM 567 C C . CYS A 1 81 ? -9.085 4.030 -5.304 1.00 91.50 81 CYS A C 1
ATOM 569 O O . CYS A 1 81 ? -9.565 5.004 -4.725 1.00 91.50 81 CYS A O 1
ATOM 571 N N . LYS A 1 82 ? -9.273 3.829 -6.613 1.00 90.19 82 LYS A N 1
ATOM 572 C CA . LYS A 1 82 ? -10.120 4.700 -7.437 1.00 90.19 82 LYS A CA 1
ATOM 573 C C . LYS A 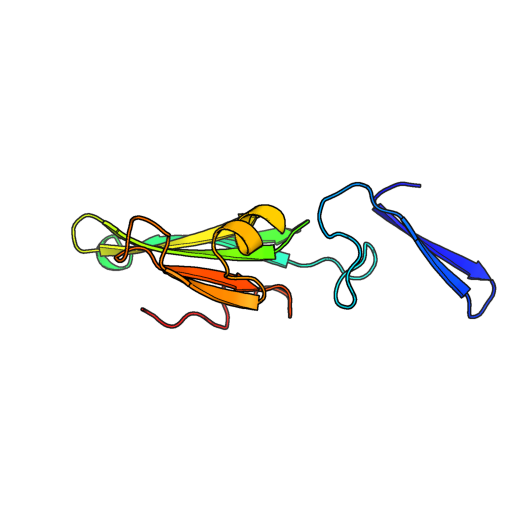1 82 ? -11.598 4.594 -7.069 1.00 90.19 82 LYS A C 1
ATOM 575 O O . LYS A 1 82 ? -12.272 5.619 -7.032 1.00 90.19 82 LYS A O 1
ATOM 580 N N . ALA A 1 83 ? -12.095 3.394 -6.767 1.00 88.50 83 ALA A N 1
ATOM 581 C CA . ALA A 1 83 ? -13.492 3.182 -6.387 1.00 88.50 83 ALA A CA 1
ATOM 582 C C . ALA A 1 83 ? -13.870 3.918 -5.090 1.00 88.50 83 ALA A C 1
ATOM 584 O O . ALA A 1 83 ? -14.982 4.434 -4.987 1.00 88.50 83 ALA A O 1
ATOM 585 N N . TYR A 1 84 ? -12.941 4.026 -4.136 1.00 84.31 84 TYR A N 1
ATOM 586 C CA . TYR A 1 84 ? -13.135 4.794 -2.900 1.00 84.31 84 TYR A CA 1
ATOM 587 C C . TYR A 1 84 ? -12.755 6.279 -3.019 1.00 84.31 84 TYR A C 1
ATOM 589 O O . TYR A 1 84 ? -12.899 7.015 -2.048 1.00 84.31 84 TYR A O 1
ATOM 597 N N . ALA A 1 85 ? -12.287 6.732 -4.189 1.00 88.06 85 ALA A N 1
ATOM 598 C CA . ALA A 1 85 ? -11.734 8.072 -4.406 1.00 88.06 85 ALA A CA 1
ATOM 599 C C . ALA A 1 85 ? -10.547 8.416 -3.474 1.00 88.06 85 ALA A C 1
ATOM 601 O O . ALA A 1 85 ? -10.420 9.545 -3.010 1.00 88.06 85 ALA A O 1
ATOM 602 N N . ALA A 1 86 ? -9.668 7.441 -3.221 1.00 88.06 86 ALA A N 1
ATOM 603 C CA . ALA A 1 86 ? -8.524 7.544 -2.308 1.00 88.06 86 ALA A CA 1
ATOM 604 C C . ALA A 1 86 ? -7.155 7.383 -3.010 1.00 88.06 86 ALA A C 1
ATOM 606 O O . ALA A 1 86 ? -6.168 7.035 -2.369 1.00 88.06 86 ALA A O 1
ATOM 607 N N . ASP A 1 87 ? -7.065 7.599 -4.328 1.00 87.50 87 ASP A N 1
ATOM 608 C CA . ASP A 1 87 ? -5.791 7.525 -5.065 1.00 87.50 87 ASP A CA 1
ATOM 609 C C . ASP A 1 87 ? -4.799 8.588 -4.556 1.00 87.50 87 ASP A C 1
ATOM 611 O O . ASP A 1 87 ? -5.000 9.784 -4.760 1.00 87.50 87 ASP A O 1
ATOM 615 N N . ASN A 1 88 ? -3.741 8.137 -3.871 1.00 87.88 88 ASN A N 1
ATOM 616 C CA . ASN A 1 88 ? -2.757 8.988 -3.196 1.00 87.88 88 ASN A CA 1
ATOM 617 C C . ASN A 1 88 ? -3.401 9.989 -2.221 1.00 87.88 88 ASN A C 1
ATOM 619 O O . ASN A 1 88 ? -2.965 11.134 -2.098 1.00 87.88 88 ASN A O 1
ATOM 623 N N . GLY A 1 89 ? -4.438 9.539 -1.516 1.00 90.19 89 GLY A N 1
ATOM 624 C CA . GLY A 1 89 ? -5.188 10.327 -0.551 1.00 90.19 89 GLY A CA 1
ATOM 625 C C . GLY A 1 89 ? -6.012 9.446 0.380 1.00 90.19 89 GLY A C 1
ATOM 626 O O . GLY A 1 89 ? -5.844 8.228 0.417 1.00 90.19 89 GLY A O 1
ATOM 627 N N . CYS A 1 90 ? -6.910 10.077 1.130 1.00 90.81 90 CYS A N 1
ATOM 628 C CA . CYS A 1 90 ? -7.839 9.416 2.037 1.00 90.81 90 CYS A CA 1
ATOM 629 C C . CYS A 1 90 ? -9.271 9.831 1.710 1.00 90.81 90 CYS A C 1
ATOM 631 O O . CYS A 1 90 ? -9.515 10.971 1.315 1.00 90.81 90 CYS A O 1
ATOM 633 N N . SER A 1 91 ? -10.211 8.913 1.899 1.00 90.38 91 SER A N 1
ATOM 634 C CA . SER A 1 91 ? -11.636 9.141 1.686 1.00 90.38 91 SER A CA 1
ATOM 635 C C . SER A 1 91 ? -12.451 8.254 2.623 1.00 90.38 91 SER A C 1
ATOM 637 O O . SER A 1 91 ? -12.002 7.176 3.021 1.00 90.38 91 SER A O 1
ATOM 639 N N . THR A 1 92 ? -13.652 8.698 2.982 1.00 87.19 92 THR A N 1
ATOM 640 C CA . THR A 1 92 ? -14.608 7.859 3.706 1.00 87.19 92 THR A CA 1
ATOM 641 C C . THR A 1 92 ? -15.316 6.920 2.739 1.00 87.19 92 THR A C 1
ATOM 643 O O . THR A 1 92 ? -15.594 7.264 1.584 1.00 87.19 92 THR A O 1
ATOM 646 N N . LEU A 1 93 ? -15.594 5.698 3.189 1.00 81.81 93 LEU A N 1
ATOM 647 C CA . LEU A 1 93 ? -16.252 4.714 2.345 1.00 81.81 93 LEU A CA 1
ATOM 648 C C . LEU A 1 93 ? -17.688 5.155 2.038 1.00 81.81 93 LEU A C 1
ATOM 650 O O . LEU A 1 93 ? -18.471 5.557 2.900 1.00 81.81 93 LEU A O 1
ATOM 654 N N . ARG A 1 94 ? -18.076 5.066 0.765 1.00 75.12 94 ARG A N 1
ATOM 655 C CA . ARG A 1 94 ? -19.430 5.431 0.350 1.00 75.12 94 ARG A CA 1
ATOM 656 C C . ARG A 1 94 ? -20.436 4.432 0.929 1.00 75.12 94 ARG A C 1
ATOM 658 O O . ARG A 1 94 ? -20.483 3.285 0.497 1.00 75.12 94 ARG A O 1
ATOM 665 N N . GLY A 1 95 ? -21.283 4.907 1.839 1.00 78.94 95 GLY A N 1
ATOM 666 C CA . GLY A 1 95 ? -22.281 4.094 2.541 1.00 78.94 95 GLY A CA 1
ATOM 667 C C . GLY A 1 95 ? -21.905 3.770 3.987 1.00 78.94 95 GLY A C 1
ATOM 668 O O . GLY A 1 95 ? -22.777 3.326 4.725 1.00 78.94 95 GLY A O 1
ATOM 669 N N . ASP A 1 96 ? -20.666 4.057 4.394 1.00 78.69 96 ASP A N 1
ATOM 670 C CA . ASP A 1 96 ? -20.194 3.899 5.766 1.00 78.69 96 ASP A CA 1
ATOM 671 C C . ASP A 1 96 ? -19.229 5.042 6.118 1.00 78.69 96 ASP A C 1
ATOM 673 O O . ASP A 1 96 ? -18.044 5.023 5.785 1.00 78.69 96 ASP A O 1
ATOM 677 N N . GLN A 1 97 ? -19.773 6.088 6.746 1.00 76.12 97 GLN A N 1
ATOM 678 C CA . GLN A 1 97 ? -19.010 7.290 7.097 1.00 76.12 97 GLN A CA 1
ATOM 679 C C . GLN A 1 97 ? -18.038 7.064 8.260 1.00 76.12 97 GLN A C 1
ATOM 681 O O . GLN A 1 97 ? -17.178 7.913 8.484 1.00 76.12 97 GLN A O 1
ATOM 686 N N . GLU A 1 98 ? -18.166 5.950 8.984 1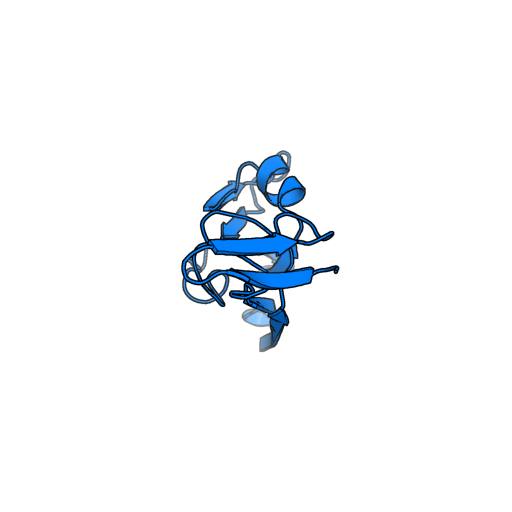.00 82.19 98 GLU A N 1
ATOM 687 C CA . GLU A 1 98 ? -17.281 5.599 10.097 1.00 82.19 98 GLU A CA 1
ATOM 688 C C . GLU A 1 98 ? -16.011 4.888 9.614 1.00 82.19 98 GLU A C 1
ATOM 690 O O . GLU A 1 98 ? -15.054 4.753 10.375 1.00 82.19 98 GLU A O 1
ATOM 695 N N . VAL A 1 99 ? -15.968 4.476 8.340 1.00 86.31 99 VAL A N 1
ATOM 696 C CA . VAL A 1 99 ? -14.808 3.823 7.733 1.00 86.31 99 VAL A CA 1
ATOM 697 C C . VAL A 1 99 ? -14.034 4.813 6.871 1.00 86.31 99 VAL A C 1
ATOM 699 O O . VAL A 1 99 ? -14.524 5.290 5.844 1.00 86.31 99 VAL A O 1
ATOM 702 N N . THR A 1 100 ? -12.783 5.076 7.248 1.00 89.56 100 THR A N 1
ATOM 703 C CA . THR A 1 100 ? -11.851 5.885 6.449 1.00 89.56 100 THR A CA 1
ATOM 704 C C . THR A 1 100 ? -10.800 4.991 5.811 1.00 89.56 100 THR A C 1
ATOM 706 O O . THR A 1 100 ? -10.140 4.207 6.490 1.00 89.56 100 THR A O 1
ATOM 709 N N . GLY A 1 101 ? -10.625 5.116 4.497 1.00 90.62 101 GLY A N 1
ATOM 710 C CA . GLY A 1 101 ? -9.593 4.409 3.751 1.00 90.62 101 GLY A CA 1
ATOM 711 C C . GLY A 1 101 ? -8.625 5.362 3.074 1.00 90.62 101 GLY A C 1
ATOM 712 O O . GLY A 1 101 ? -9.040 6.364 2.494 1.00 90.62 101 GLY A O 1
ATOM 713 N N . CYS A 1 102 ? -7.338 5.034 3.106 1.00 92.94 102 CYS A N 1
ATOM 714 C CA . CYS A 1 102 ? -6.317 5.746 2.348 1.00 92.94 102 CYS A CA 1
ATOM 715 C C . CYS A 1 102 ? -5.633 4.809 1.360 1.00 92.94 102 CYS A C 1
ATOM 717 O O . CYS A 1 102 ? -5.500 3.609 1.619 1.00 92.94 102 CYS A O 1
ATOM 719 N N . CYS A 1 103 ? -5.144 5.361 0.253 1.00 94.00 103 CYS A N 1
ATOM 720 C CA . CYS A 1 103 ? -4.175 4.679 -0.588 1.00 94.00 103 CYS A CA 1
ATOM 721 C C . CYS A 1 103 ? -2.992 5.575 -0.913 1.00 94.00 103 CYS A C 1
ATOM 723 O O . CYS A 1 103 ? -3.118 6.791 -1.029 1.00 94.00 103 CYS A O 1
ATOM 725 N N . CYS A 1 104 ? -1.834 4.962 -1.107 1.00 92.50 104 CYS A N 1
ATOM 726 C CA . CYS A 1 104 ? -0.626 5.664 -1.483 1.00 92.50 104 CYS A CA 1
ATOM 727 C C . CYS A 1 104 ? 0.299 4.764 -2.290 1.00 92.50 104 CYS A C 1
ATOM 729 O O . CYS A 1 104 ? 0.278 3.532 -2.205 1.00 92.50 104 CYS A O 1
ATOM 731 N N . ASP A 1 105 ? 1.109 5.416 -3.108 1.00 91.75 105 ASP A N 1
ATOM 732 C CA . ASP A 1 105 ? 2.065 4.737 -3.964 1.00 91.75 105 ASP A CA 1
ATOM 733 C C . ASP A 1 105 ? 3.344 5.549 -4.203 1.00 91.75 105 ASP A C 1
ATOM 735 O O . ASP A 1 105 ? 4.117 5.285 -5.124 1.00 91.75 105 ASP A O 1
ATOM 739 N N . THR A 1 106 ? 3.537 6.567 -3.363 1.00 87.25 106 THR A N 1
ATOM 740 C CA . THR A 1 106 ? 4.621 7.550 -3.420 1.00 87.25 106 THR A CA 1
ATOM 741 C C . THR A 1 106 ? 5.957 7.014 -2.929 1.00 87.25 106 THR A C 1
ATOM 743 O O . THR A 1 106 ? 6.991 7.500 -3.381 1.00 87.25 106 THR A O 1
ATOM 746 N N . SER A 1 107 ? 5.949 6.047 -2.014 1.00 89.62 107 SER A N 1
ATOM 747 C CA . SER A 1 107 ? 7.148 5.446 -1.434 1.00 89.62 107 SER A CA 1
ATOM 748 C C . SER A 1 107 ? 6.849 4.065 -0.859 1.00 89.62 107 SER A C 1
ATOM 750 O O . SER A 1 107 ? 5.703 3.744 -0.541 1.00 89.62 107 SER A O 1
ATOM 752 N N . ASN A 1 108 ? 7.900 3.277 -0.655 1.00 91.62 108 ASN A N 1
ATOM 753 C CA . ASN A 1 108 ? 7.827 2.037 0.111 1.00 91.62 108 ASN A CA 1
ATOM 754 C C . ASN A 1 108 ? 7.309 2.304 1.528 1.00 91.62 108 ASN A C 1
ATOM 756 O O . ASN A 1 108 ? 7.664 3.314 2.141 1.00 91.62 108 ASN A O 1
ATOM 760 N N . GLY A 1 109 ? 6.418 1.438 2.011 1.00 91.62 109 GLY A N 1
ATOM 761 C CA . GLY A 1 109 ? 5.796 1.557 3.329 1.00 91.62 109 GLY A CA 1
ATOM 762 C C . GLY A 1 109 ? 5.027 2.867 3.541 1.00 91.62 109 GLY A C 1
ATOM 763 O O . GLY A 1 109 ? 4.868 3.306 4.681 1.00 91.62 109 GLY A O 1
ATOM 764 N N . CYS A 1 110 ? 4.557 3.532 2.475 1.00 91.81 110 CYS A N 1
ATOM 765 C CA . CYS A 1 110 ? 3.822 4.795 2.613 1.00 91.81 110 CYS A CA 1
ATOM 766 C C . CYS A 1 110 ? 2.546 4.622 3.458 1.00 91.81 110 CYS A C 1
ATOM 768 O O . CYS A 1 110 ? 2.168 5.524 4.205 1.00 91.81 110 CYS A O 1
ATOM 770 N N . ASN A 1 111 ? 1.946 3.425 3.432 1.00 92.25 111 ASN A N 1
ATOM 771 C CA . ASN A 1 111 ? 0.904 2.996 4.357 1.00 92.25 111 ASN A CA 1
ATOM 772 C C . ASN A 1 111 ? 1.512 2.494 5.673 1.00 92.25 111 ASN A C 1
ATOM 774 O O . ASN A 1 111 ? 1.206 1.414 6.140 1.00 92.25 111 ASN A O 1
ATOM 778 N N . ALA A 1 112 ? 2.429 3.217 6.277 1.00 86.81 112 ALA A N 1
ATOM 779 C CA . ALA A 1 112 ? 2.886 2.946 7.639 1.00 86.81 112 ALA A CA 1
ATOM 780 C C . ALA A 1 112 ? 3.446 4.241 8.213 1.00 86.81 112 ALA A C 1
ATOM 782 O O . ALA A 1 112 ? 3.127 4.617 9.334 1.00 86.81 112 ALA A O 1
ATOM 783 N N . ALA A 1 113 ? 4.198 4.972 7.385 1.00 66.56 113 ALA A N 1
ATOM 784 C CA . ALA A 1 113 ? 4.792 6.258 7.727 1.00 66.56 113 ALA A CA 1
ATOM 785 C C . ALA A 1 113 ? 3.789 7.430 7.819 1.00 66.56 113 ALA A C 1
ATOM 787 O O . ALA A 1 113 ? 4.115 8.447 8.422 1.00 66.56 113 ALA A O 1
ATOM 788 N N . GLY A 1 114 ? 2.600 7.316 7.213 1.00 55.19 114 GLY A N 1
ATOM 789 C CA . GLY A 1 114 ? 1.663 8.434 7.031 1.00 55.19 114 GLY A CA 1
ATOM 790 C C . GLY A 1 114 ? 0.312 8.304 7.732 1.00 55.19 114 GLY A C 1
ATOM 791 O O . GLY A 1 114 ? -0.610 9.012 7.343 1.00 55.19 114 GLY A O 1
ATOM 792 N N . TYR A 1 115 ? 0.154 7.403 8.703 1.00 60.75 115 TYR A N 1
ATOM 793 C CA . TYR A 1 115 ? -1.133 7.227 9.378 1.00 60.75 115 TYR A CA 1
ATOM 794 C C . TYR A 1 115 ? -1.405 8.322 10.408 1.00 60.75 115 TYR A C 1
ATOM 796 O O . TYR A 1 115 ? -0.746 8.333 11.449 1.00 60.75 115 TYR A O 1
ATOM 804 N N . PRO A 1 116 ? -2.406 9.193 10.196 1.00 47.84 116 PRO A N 1
ATOM 805 C CA . PRO A 1 116 ? -3.117 9.755 11.327 1.00 47.84 116 PRO A CA 1
ATOM 806 C C . PRO A 1 116 ? -3.838 8.602 12.038 1.00 47.84 116 PRO A C 1
ATOM 808 O O . PRO A 1 116 ? -4.482 7.774 11.391 1.00 47.84 116 PRO A O 1
ATOM 811 N N . ASP A 1 117 ? -3.722 8.535 13.362 1.00 43.94 117 ASP A N 1
ATOM 812 C CA . ASP A 1 117 ? -4.694 7.834 14.203 1.00 43.94 117 ASP A CA 1
ATOM 813 C C . ASP A 1 117 ? -6.050 8.570 14.070 1.00 43.94 117 ASP A C 1
ATOM 815 O O . ASP A 1 117 ? -6.432 9.318 14.970 1.00 43.94 117 ASP A O 1
ATOM 819 N N . VAL A 1 118 ? -6.713 8.469 12.907 1.00 43.31 118 VAL A N 1
ATOM 820 C CA . VAL A 1 118 ? -8.095 8.951 12.713 1.00 43.31 118 VAL A CA 1
ATOM 821 C C . VAL A 1 118 ? -9.034 8.229 13.658 1.00 43.31 118 VAL A C 1
ATOM 823 O O . VAL A 1 118 ? -8.866 6.999 13.803 1.00 43.3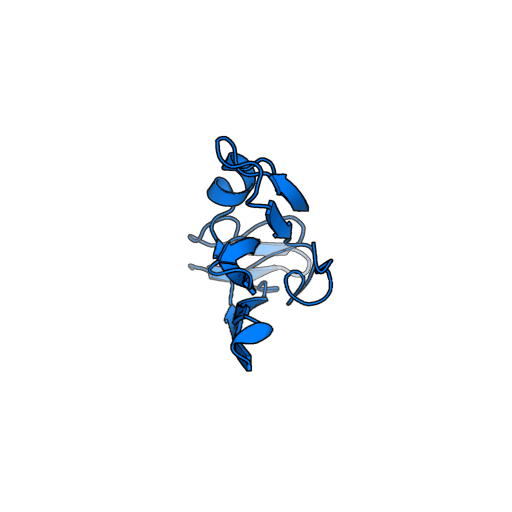1 118 VAL A O 1
#

Secondary structure (DSSP, 8-state):
--SEEEEEETTEEEEE--STT-SBTTBBTTB-EEEEEEEEEGGGTEEEEEEEEESSEEEEEEEEETTEEEEEEEEE-HHHHHHTT-TTEEEEETTEEEEEEEEE-SSTTHHHHT----

Foldseek 3Di:
DELDKDAPDVPDIDAHYDFAPQDDPQHHSVRWAKEWFFKDFVVVPDDDTDIDTARAWWKKKWAQDPNTTMMGTDHDHPVVCVQQVAEQHKHARVPGNRMIMHIRDNHHHPVPVDDDSD

Radius of gyration: 16.34 Å; chains: 1; bounding box: 45×22×49 Å

pLDDT: mean 87.47, std 9.72, range [43.31, 96.31]